Protein AF-A0A8S9MM64-F1 (afdb_monomer_lite)

Foldseek 3Di:
DKWKADPVGHTPDDDPPDPDDDDDDDDPDDDDMDIDDDDDCVVPPPDDDDDDDDDDDQLRRDPLVVVCVVVVPDDPVSVVVSVVSVVVVVVVVVVVVVVVVVVVVVVVVVVVVVVVVVVVVVVVVVVVVVVVVVVVVVVVCVVVVVD

Secondary structure (DSSP, 8-state):
-EEEE-TTS-EEEEESS-SS--------SSS--EEEE---HHHHTTPPPP-------GGGGS-HHHHHHHHT--THHHHHHHHHHHHHHHHHHHHHHHHHHHHHHHHHHHHHHHHHHHHHHHHHHHHHHHHHHHHHHHHHHHHTT--

Radius of gyration: 33.11 Å; chains: 1; bounding box: 71×37×100 Å

Organism: Brassica cretica (NCBI:txid69181)

pLDDT: mean 84.65, std 10.57, range [54.09, 98.06]

InterPro domains:
  IPR009038 GOLD domain [PF01105] (2-142)
  IPR009038 GOLD domain [PS50866] (1-82)
  IPR009038 GOLD domain [SM01190] (1-142)
  IPR015720 Transmembrane emp24 domain-containing protein [PTHR22811] (2-144)

Structure (mmCIF, N/CA/C/O backbone):
data_AF-A0A8S9MM64-F1
#
_entry.id   AF-A0A8S9MM64-F1
#
loop_
_atom_site.group_PDB
_atom_site.id
_atom_site.type_symbol
_atom_site.label_atom_id
_atom_site.label_alt_id
_atom_site.label_comp_id
_atom_site.label_asym_id
_atom_site.label_entity_id
_atom_site.label_seq_id
_atom_site.pdbx_PDB_ins_code
_atom_site.Cartn_x
_atom_site.Cartn_y
_atom_site.Cartn_z
_atom_site.occupancy
_atom_site.B_iso_or_equiv
_atom_site.auth_seq_id
_atom_site.auth_comp_id
_atom_site.auth_asym_id
_atom_site.auth_atom_id
_atom_site.pdbx_PDB_model_num
ATOM 1 N N . MET A 1 1 ? 27.719 -11.016 -7.323 1.00 83.94 1 MET A N 1
ATOM 2 C CA . MET A 1 1 ? 26.528 -11.782 -7.739 1.00 83.94 1 MET A CA 1
ATOM 3 C C . MET A 1 1 ? 25.319 -10.860 -7.774 1.00 83.94 1 MET A C 1
ATOM 5 O O . MET A 1 1 ? 25.185 -10.004 -6.907 1.00 83.94 1 MET A O 1
ATOM 9 N N . PHE A 1 2 ? 24.464 -11.028 -8.778 1.00 87.56 2 PHE A N 1
ATOM 10 C CA . PHE A 1 2 ? 23.201 -10.313 -8.937 1.00 87.56 2 PHE A CA 1
ATOM 11 C C . PHE A 1 2 ? 22.068 -11.323 -9.156 1.00 87.56 2 PHE A C 1
ATOM 13 O O . PHE A 1 2 ? 22.228 -12.260 -9.941 1.00 87.56 2 PHE A O 1
ATOM 20 N N . GLN A 1 3 ? 20.934 -11.148 -8.478 1.00 90.81 3 GLN A N 1
ATOM 21 C CA . GLN A 1 3 ? 19.758 -12.002 -8.656 1.00 90.81 3 GLN A CA 1
ATOM 22 C C . GLN A 1 3 ? 18.444 -11.223 -8.550 1.00 90.81 3 GLN A C 1
ATOM 24 O O . GLN A 1 3 ? 18.347 -10.267 -7.783 1.00 90.81 3 GLN A O 1
ATOM 29 N N . VAL A 1 4 ? 17.425 -11.660 -9.292 1.00 91.69 4 VAL A N 1
ATOM 30 C CA . VAL A 1 4 ? 16.052 -11.140 -9.220 1.00 91.69 4 VAL A CA 1
ATOM 31 C C . VAL A 1 4 ? 15.103 -12.270 -8.857 1.00 91.69 4 VAL A C 1
ATOM 33 O O . VAL A 1 4 ? 15.086 -13.299 -9.535 1.00 91.69 4 VAL A O 1
ATOM 36 N N . THR A 1 5 ? 14.277 -12.059 -7.839 1.00 92.75 5 THR A N 1
ATOM 37 C CA . THR A 1 5 ? 13.324 -13.047 -7.326 1.00 92.75 5 THR A CA 1
ATOM 38 C C . THR A 1 5 ? 11.891 -12.515 -7.408 1.00 92.75 5 THR A C 1
ATOM 40 O O . THR A 1 5 ? 11.638 -11.328 -7.184 1.00 92.75 5 THR A O 1
ATOM 43 N N . SER A 1 6 ? 10.951 -13.393 -7.764 1.00 91.62 6 SER A N 1
ATOM 44 C CA . SER A 1 6 ? 9.518 -13.104 -7.821 1.00 91.62 6 SER A CA 1
ATOM 45 C C . SER A 1 6 ? 8.884 -13.040 -6.424 1.00 91.62 6 SER A C 1
ATOM 47 O O . SER A 1 6 ? 9.480 -13.536 -5.461 1.00 91.62 6 SER A O 1
ATOM 49 N N . PRO A 1 7 ? 7.652 -12.507 -6.303 1.00 91.69 7 PRO A N 1
ATOM 50 C CA . PRO A 1 7 ? 6.922 -12.460 -5.033 1.00 91.69 7 PRO A CA 1
ATOM 51 C C . PRO A 1 7 ? 6.739 -13.840 -4.380 1.00 91.69 7 PRO A C 1
ATOM 53 O O . PRO A 1 7 ? 6.610 -13.937 -3.163 1.00 91.69 7 PRO A O 1
ATOM 56 N N . TYR A 1 8 ? 6.765 -14.909 -5.182 1.00 90.81 8 TYR A N 1
ATOM 57 C CA . TYR A 1 8 ? 6.597 -16.299 -4.747 1.00 90.81 8 TYR A CA 1
ATOM 58 C C . TYR A 1 8 ? 7.927 -17.048 -4.570 1.00 90.81 8 TYR A C 1
ATOM 60 O O . TYR A 1 8 ? 7.942 -18.269 -4.441 1.00 90.81 8 TYR A O 1
ATOM 68 N N . GLY A 1 9 ? 9.060 -16.341 -4.588 1.00 85.44 9 GLY A N 1
ATOM 69 C CA . GLY A 1 9 ? 10.377 -16.942 -4.369 1.00 85.44 9 GLY A CA 1
ATOM 70 C C . GLY A 1 9 ? 10.996 -17.596 -5.608 1.00 85.44 9 GLY A C 1
ATOM 71 O O . GLY A 1 9 ? 12.033 -18.248 -5.498 1.00 85.44 9 GLY A O 1
ATOM 72 N N . LYS A 1 10 ? 10.411 -17.424 -6.802 1.00 88.62 10 LYS A N 1
ATOM 73 C CA . LYS A 1 10 ? 11.001 -17.936 -8.046 1.00 88.62 10 LYS A CA 1
ATOM 74 C C . LYS A 1 10 ? 12.130 -17.017 -8.505 1.00 88.62 10 LYS A C 1
ATOM 76 O O . LYS A 1 10 ? 11.907 -15.829 -8.727 1.00 88.62 10 LYS A O 1
ATOM 81 N N . ASN A 1 11 ? 13.328 -17.559 -8.710 1.00 88.56 11 ASN A N 1
ATOM 82 C CA . ASN A 1 11 ? 14.423 -16.793 -9.306 1.00 88.56 11 ASN A CA 1
ATOM 83 C C . ASN A 1 11 ? 14.159 -16.568 -10.800 1.00 88.56 11 ASN A C 1
ATOM 85 O O . ASN A 1 11 ? 14.000 -17.520 -11.562 1.00 88.56 11 ASN A O 1
ATOM 89 N N . LEU A 1 12 ? 14.087 -15.299 -11.197 1.00 87.25 12 LEU A N 1
ATOM 90 C CA . LEU A 1 12 ? 13.890 -14.869 -12.580 1.00 87.25 12 LEU A CA 1
ATOM 91 C C . LEU A 1 12 ? 15.217 -14.640 -13.295 1.00 87.25 12 LEU A C 1
ATOM 93 O O . LEU A 1 12 ? 15.374 -15.029 -14.447 1.00 87.25 12 LEU A O 1
ATOM 97 N N . HIS A 1 13 ? 16.172 -14.027 -12.599 1.00 86.56 13 HIS A N 1
ATOM 98 C CA . HIS A 1 13 ? 17.505 -13.771 -13.122 1.00 86.56 13 HIS A CA 1
ATOM 99 C C . HIS A 1 13 ? 18.544 -14.107 -12.069 1.00 86.56 13 HIS A C 1
ATOM 101 O O . HIS A 1 13 ? 18.359 -13.819 -10.889 1.00 86.56 13 HIS A O 1
ATOM 107 N N . HIS A 1 14 ? 19.640 -14.708 -12.512 1.00 89.25 14 HIS A N 1
ATOM 108 C CA . HIS A 1 14 ? 20.773 -15.048 -11.674 1.00 89.25 14 HIS A CA 1
ATOM 109 C C . HIS A 1 14 ? 22.042 -14.897 -12.506 1.00 89.25 14 HIS A C 1
ATOM 111 O O . HIS A 1 14 ? 22.153 -15.490 -13.578 1.00 89.25 14 HIS A O 1
ATOM 117 N N . MET A 1 15 ? 22.973 -14.074 -12.034 1.00 84.75 15 MET A N 1
ATOM 118 C CA . MET A 1 15 ? 24.247 -13.844 -12.698 1.00 84.75 15 MET A CA 1
ATOM 119 C C . MET A 1 15 ? 25.382 -13.740 -11.679 1.00 84.75 15 MET A C 1
ATOM 121 O O . MET A 1 15 ? 25.326 -12.983 -10.700 1.00 84.75 15 MET A O 1
ATOM 125 N N . GLU A 1 16 ? 26.454 -14.473 -11.949 1.00 84.12 16 GLU A N 1
ATOM 126 C CA . GLU A 1 16 ? 27.694 -14.427 -11.182 1.00 84.12 16 GLU A CA 1
ATOM 127 C C . GLU A 1 16 ? 28.682 -13.434 -11.813 1.00 84.12 16 GLU A C 1
ATOM 129 O O . GLU A 1 16 ? 28.652 -13.191 -13.015 1.00 84.12 16 GLU A O 1
ATOM 134 N N . ASN A 1 17 ? 29.550 -12.832 -10.992 1.00 80.75 17 ASN A N 1
ATOM 135 C CA . ASN A 1 17 ? 30.641 -11.943 -11.435 1.00 80.75 17 ASN A CA 1
ATOM 136 C C . ASN A 1 17 ? 30.248 -10.776 -12.373 1.00 80.75 17 ASN A C 1
ATOM 138 O O . ASN A 1 17 ? 31.021 -10.385 -13.245 1.00 80.75 17 ASN A O 1
ATOM 142 N N . VAL A 1 18 ? 29.068 -10.178 -12.176 1.00 78.56 18 VAL A N 1
ATOM 143 C CA . VAL A 1 18 ? 28.616 -9.009 -12.952 1.00 78.56 18 VAL A CA 1
ATOM 144 C C . VAL A 1 18 ? 29.297 -7.726 -12.472 1.00 78.56 18 VAL A C 1
ATOM 146 O O . VAL A 1 18 ? 29.201 -7.382 -11.294 1.0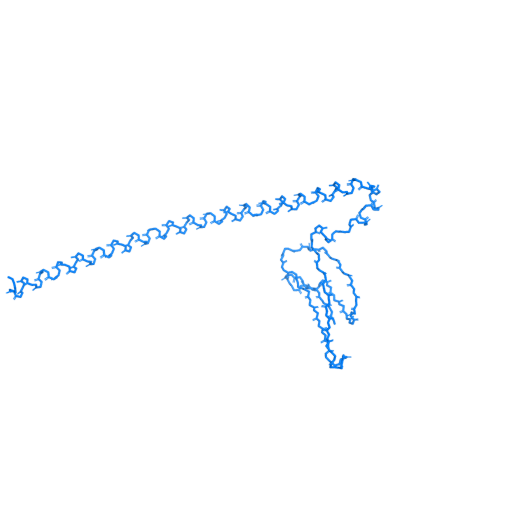0 78.56 18 VAL A O 1
ATOM 149 N N . THR A 1 19 ? 29.930 -6.996 -13.394 1.00 79.56 19 THR A N 1
ATOM 150 C CA . THR A 1 19 ? 30.493 -5.652 -13.161 1.00 79.56 19 THR A CA 1
ATOM 151 C C . THR A 1 19 ? 29.611 -4.541 -13.731 1.00 79.56 19 THR A C 1
ATOM 153 O O . THR A 1 19 ? 29.430 -3.518 -13.078 1.00 79.56 19 THR A O 1
ATOM 156 N N . VAL A 1 20 ? 29.037 -4.744 -14.922 1.00 83.94 20 VAL A N 1
ATOM 157 C CA . VAL A 1 20 ? 28.097 -3.834 -15.597 1.00 83.94 20 VAL A CA 1
ATOM 158 C C . VAL A 1 20 ? 27.102 -4.672 -16.403 1.00 83.94 20 VAL A C 1
ATOM 160 O O . VAL A 1 20 ? 27.499 -5.647 -17.039 1.00 83.94 20 VAL A O 1
ATOM 163 N N . GLY A 1 21 ? 25.823 -4.295 -16.403 1.00 82.31 21 GLY A N 1
ATOM 164 C CA . GLY A 1 21 ? 24.807 -4.938 -17.234 1.00 82.31 21 GLY A CA 1
ATOM 165 C C . GLY A 1 21 ? 23.460 -4.222 -17.188 1.00 82.31 21 GLY A C 1
ATOM 166 O O . GLY A 1 21 ? 23.156 -3.523 -16.225 1.00 82.31 21 GLY A O 1
ATOM 167 N N . GLU A 1 22 ? 22.660 -4.423 -18.232 1.00 84.75 22 GLU A N 1
ATOM 168 C CA . GLU A 1 22 ? 21.256 -4.015 -18.315 1.00 84.75 22 GLU A CA 1
ATOM 169 C C . GLU A 1 22 ? 20.402 -5.276 -18.479 1.00 84.75 22 GLU A C 1
ATOM 171 O O . GLU A 1 22 ? 20.776 -6.206 -19.196 1.00 84.75 22 GLU A O 1
ATOM 176 N N . PHE A 1 23 ? 19.266 -5.325 -17.792 1.00 82.50 23 PHE A N 1
ATOM 177 C CA . PHE A 1 23 ? 18.347 -6.455 -17.831 1.00 82.50 23 PHE A CA 1
ATOM 178 C C . PHE A 1 23 ? 16.911 -5.942 -17.836 1.00 82.50 23 PHE A C 1
ATOM 180 O O . PHE A 1 23 ? 16.558 -5.016 -17.110 1.00 82.50 23 PHE A O 1
ATOM 187 N N . ALA A 1 24 ? 16.075 -6.577 -18.650 1.00 85.12 24 ALA A N 1
ATOM 188 C CA . ALA A 1 24 ? 14.656 -6.284 -18.744 1.00 85.12 24 ALA A CA 1
ATOM 189 C C . ALA A 1 24 ? 13.872 -7.593 -18.688 1.00 85.12 24 ALA A C 1
ATOM 191 O O . ALA A 1 24 ? 14.248 -8.588 -19.308 1.00 85.12 24 ALA A O 1
ATOM 192 N N . PHE A 1 25 ? 12.769 -7.580 -17.949 1.00 85.38 25 PHE A N 1
ATOM 193 C CA . PHE A 1 25 ? 11.842 -8.696 -17.857 1.00 85.38 25 PHE A CA 1
ATOM 194 C C . PHE A 1 25 ? 10.417 -8.170 -17.741 1.00 85.38 25 PHE A C 1
ATOM 196 O O . PHE A 1 25 ? 10.180 -7.046 -17.299 1.00 85.38 25 PHE A O 1
ATOM 203 N N . THR A 1 26 ? 9.454 -8.994 -18.138 1.00 85.75 26 THR A N 1
ATOM 204 C CA . THR A 1 26 ? 8.033 -8.695 -17.963 1.00 85.75 26 THR A CA 1
ATOM 205 C C . THR A 1 26 ? 7.519 -9.443 -16.742 1.00 85.75 26 THR A C 1
ATOM 207 O O . THR A 1 26 ? 7.681 -10.658 -16.633 1.00 85.75 26 THR A O 1
ATOM 210 N N . THR A 1 27 ? 6.906 -8.715 -15.813 1.00 86.62 27 THR A N 1
ATOM 211 C CA . THR A 1 27 ? 6.267 -9.292 -14.628 1.00 86.62 27 THR A CA 1
ATOM 212 C C . THR A 1 27 ? 5.027 -10.076 -15.048 1.00 86.62 27 THR A C 1
ATOM 214 O O . THR A 1 27 ? 4.146 -9.520 -15.700 1.00 86.62 27 THR A O 1
ATOM 217 N N . GLN A 1 28 ? 4.952 -11.356 -14.684 1.00 86.38 28 GLN A N 1
ATOM 218 C CA . GLN A 1 28 ? 3.763 -12.187 -14.934 1.00 86.38 28 GLN A CA 1
ATOM 219 C C . GLN A 1 28 ? 2.790 -12.191 -13.753 1.00 86.38 28 GLN A C 1
ATOM 221 O O . GLN A 1 28 ? 1.609 -12.474 -13.920 1.00 86.38 28 GLN A O 1
ATOM 226 N N . GLU A 1 29 ? 3.289 -11.885 -12.559 1.00 86.56 29 GLU A N 1
ATOM 227 C CA . GLU A 1 29 ? 2.556 -12.004 -11.308 1.00 86.56 29 GLU A CA 1
ATOM 228 C C . GLU A 1 29 ? 2.479 -10.634 -10.635 1.00 86.56 29 GLU A C 1
ATOM 230 O O . GLU A 1 29 ? 3.429 -9.850 -10.669 1.00 86.56 29 GLU A O 1
ATOM 235 N N . SER A 1 30 ? 1.342 -10.338 -10.006 1.00 85.19 30 SER A N 1
ATOM 236 C CA . SER A 1 30 ? 1.215 -9.139 -9.180 1.00 85.19 30 SER A CA 1
ATOM 237 C C . SER A 1 30 ? 1.969 -9.341 -7.868 1.00 85.19 30 SER A C 1
ATOM 239 O O . SER A 1 30 ? 1.767 -10.340 -7.179 1.00 85.19 30 SER A O 1
ATOM 241 N N . GLY A 1 31 ? 2.831 -8.393 -7.510 1.00 88.56 31 GLY A N 1
ATOM 242 C CA . GLY A 1 31 ? 3.503 -8.386 -6.217 1.00 88.56 31 GLY A CA 1
ATOM 243 C C . GLY A 1 31 ? 4.872 -7.721 -6.248 1.00 88.56 31 GLY A C 1
ATOM 244 O O . GLY A 1 31 ? 5.261 -7.077 -7.222 1.00 88.56 31 GLY A O 1
ATOM 245 N N . ASN A 1 32 ? 5.608 -7.897 -5.151 1.00 89.06 32 ASN A N 1
ATOM 246 C CA . ASN A 1 32 ? 6.931 -7.311 -4.969 1.00 89.06 32 ASN A CA 1
ATOM 247 C C . ASN A 1 32 ? 8.018 -8.209 -5.563 1.00 89.06 32 ASN A C 1
ATOM 249 O O . ASN A 1 32 ? 8.241 -9.325 -5.096 1.00 89.06 32 ASN A O 1
ATOM 253 N N . TYR A 1 33 ? 8.722 -7.688 -6.561 1.00 90.38 33 TYR A N 1
ATOM 254 C CA . TYR A 1 33 ? 9.929 -8.300 -7.105 1.00 90.38 33 TYR A CA 1
ATOM 255 C C . TYR A 1 33 ? 11.155 -7.748 -6.381 1.00 90.38 33 TYR A C 1
ATOM 257 O O . TYR A 1 33 ? 11.247 -6.544 -6.140 1.00 90.38 33 TYR A O 1
ATOM 265 N N . MET A 1 34 ? 12.102 -8.620 -6.042 1.00 90.31 34 MET A N 1
ATOM 266 C CA . MET A 1 34 ? 13.307 -8.245 -5.304 1.00 90.31 34 MET A CA 1
ATOM 267 C C . MET A 1 34 ? 14.541 -8.416 -6.180 1.00 90.31 34 MET A C 1
ATOM 269 O O . MET A 1 34 ? 14.794 -9.508 -6.678 1.00 90.31 34 MET A O 1
ATOM 273 N N . ALA A 1 35 ? 15.324 -7.349 -6.325 1.00 89.88 35 ALA A N 1
ATOM 274 C CA . ALA A 1 35 ? 16.647 -7.379 -6.934 1.00 89.88 35 ALA A CA 1
ATOM 275 C C . ALA A 1 35 ? 17.711 -7.332 -5.830 1.00 89.88 35 ALA A C 1
ATOM 277 O O . ALA A 1 35 ? 17.705 -6.434 -4.990 1.00 89.88 35 ALA A O 1
ATOM 278 N N . CYS A 1 36 ? 18.610 -8.311 -5.813 1.00 89.69 36 CYS A N 1
ATOM 279 C CA . CYS A 1 36 ? 19.622 -8.481 -4.782 1.00 89.69 36 CYS A CA 1
ATOM 280 C C . CYS A 1 36 ? 21.025 -8.453 -5.400 1.00 89.69 36 CYS A C 1
ATOM 282 O O . CYS A 1 36 ? 21.303 -9.158 -6.373 1.00 89.69 36 CYS A O 1
ATOM 284 N N . PHE A 1 37 ? 21.907 -7.649 -4.806 1.00 87.81 37 PHE A N 1
ATOM 285 C CA . PHE A 1 37 ? 23.320 -7.550 -5.160 1.00 87.81 37 PHE A CA 1
ATOM 286 C C . PHE A 1 37 ? 24.153 -8.073 -3.991 1.00 87.81 37 PHE A C 1
ATOM 288 O O . PHE A 1 37 ? 24.058 -7.569 -2.874 1.00 87.81 37 PHE A O 1
ATOM 295 N N . THR A 1 38 ? 24.979 -9.080 -4.248 1.00 84.88 38 THR A N 1
ATOM 296 C CA . THR A 1 38 ? 25.850 -9.705 -3.249 1.00 84.88 38 THR A CA 1
ATOM 297 C C . THR A 1 38 ? 27.298 -9.558 -3.693 1.00 84.88 38 THR A C 1
ATOM 299 O O . THR A 1 38 ? 27.669 -10.019 -4.775 1.00 84.88 38 THR A O 1
ATOM 302 N N . ALA A 1 39 ? 28.122 -8.908 -2.874 1.00 80.38 39 ALA A N 1
ATOM 303 C CA . ALA A 1 39 ? 29.553 -8.757 -3.111 1.00 80.38 39 ALA A CA 1
ATOM 304 C C . ALA A 1 39 ? 30.334 -9.642 -2.131 1.00 80.38 39 ALA A C 1
ATOM 306 O O . ALA A 1 39 ? 30.210 -9.476 -0.919 1.00 80.38 39 ALA A O 1
ATOM 307 N N . ASP A 1 40 ? 31.144 -10.567 -2.651 1.00 73.12 40 ASP A N 1
ATOM 308 C CA . ASP A 1 40 ? 32.013 -11.401 -1.820 1.00 73.12 40 ASP A CA 1
ATOM 309 C C . ASP A 1 40 ? 33.268 -10.630 -1.405 1.00 73.12 40 ASP A C 1
ATOM 311 O O . ASP A 1 40 ? 34.130 -10.282 -2.219 1.00 73.12 40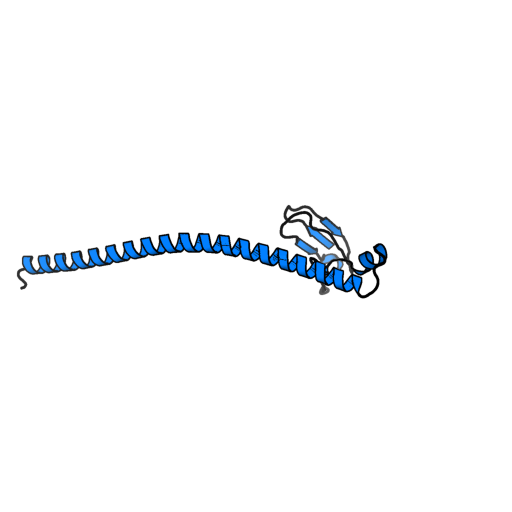 ASP A O 1
ATOM 315 N N . THR A 1 41 ? 33.397 -10.395 -0.101 1.00 62.16 41 THR A N 1
ATOM 316 C CA . THR A 1 41 ? 34.502 -9.633 0.502 1.00 62.16 41 THR A CA 1
ATOM 317 C C . THR A 1 41 ? 35.866 -10.304 0.315 1.00 62.16 41 THR A C 1
ATOM 319 O O . THR A 1 41 ? 36.888 -9.618 0.292 1.00 62.16 41 THR A O 1
ATOM 322 N N . LYS A 1 42 ? 35.895 -11.629 0.107 1.00 61.84 42 LYS A N 1
ATOM 323 C CA . L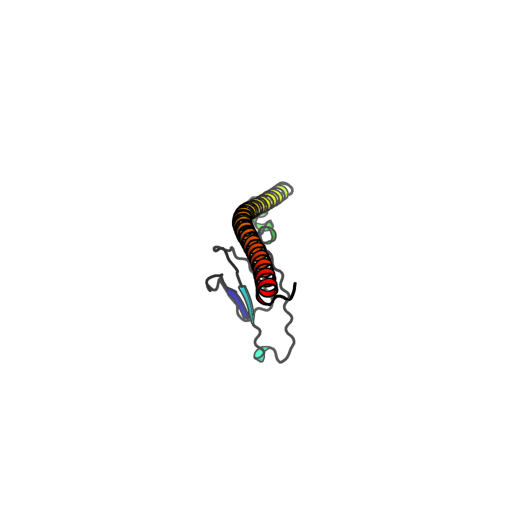YS A 1 42 ? 37.125 -12.405 -0.127 1.00 61.84 42 LYS A CA 1
ATOM 324 C C . LYS A 1 42 ? 37.752 -12.156 -1.503 1.00 61.84 42 LYS A C 1
ATOM 326 O O . LYS A 1 42 ? 38.969 -12.225 -1.621 1.00 61.84 42 LYS A O 1
ATOM 331 N N . SER A 1 43 ? 36.950 -11.837 -2.523 1.00 57.59 43 SER A N 1
ATOM 332 C CA . SER A 1 43 ? 37.446 -11.622 -3.892 1.00 57.59 43 SER A CA 1
ATOM 333 C C . SER A 1 43 ? 37.885 -10.178 -4.160 1.00 57.59 43 SER A C 1
ATOM 335 O O . SER A 1 43 ? 38.646 -9.934 -5.093 1.00 57.59 43 SER A O 1
ATOM 337 N N . HIS A 1 44 ? 37.418 -9.212 -3.360 1.00 58.12 44 HIS A N 1
ATOM 338 C CA . HIS A 1 44 ? 37.612 -7.779 -3.622 1.00 58.12 44 HIS A CA 1
ATOM 339 C C . HIS A 1 44 ? 38.606 -7.066 -2.698 1.00 58.12 44 HIS A C 1
ATOM 341 O O . HIS A 1 44 ? 38.800 -5.860 -2.848 1.00 58.12 44 HIS A O 1
ATOM 347 N N . GLY A 1 45 ? 39.274 -7.791 -1.794 1.00 55.25 45 GLY A N 1
ATOM 348 C CA . GLY A 1 45 ? 40.414 -7.285 -1.024 1.00 55.25 45 GLY A CA 1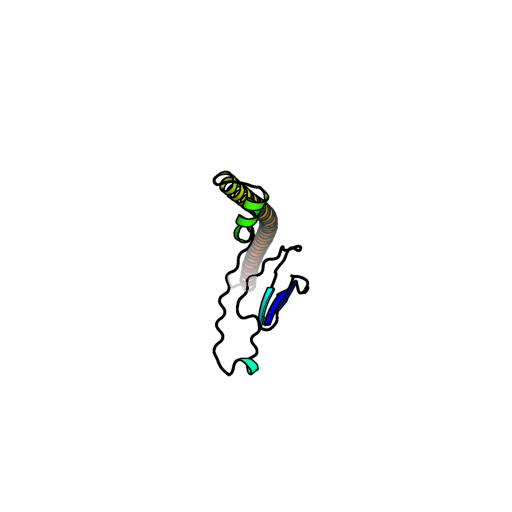
ATOM 349 C C . GLY A 1 45 ? 40.141 -5.938 -0.354 1.00 55.25 45 GLY A C 1
ATOM 350 O O . GLY A 1 45 ? 40.738 -4.942 -0.737 1.00 55.25 45 GLY A O 1
ATOM 351 N N . ASN A 1 46 ? 39.221 -5.893 0.613 1.00 56.44 46 ASN A N 1
ATOM 352 C CA . ASN A 1 46 ? 38.956 -4.719 1.460 1.00 56.44 46 ASN A CA 1
ATOM 353 C C . ASN A 1 46 ? 38.659 -3.386 0.725 1.00 56.44 46 ASN A C 1
ATOM 355 O O . ASN A 1 46 ? 38.780 -2.315 1.318 1.00 56.44 46 ASN A O 1
ATOM 359 N N . LYS A 1 47 ? 38.281 -3.425 -0.561 1.00 65.69 47 LYS A N 1
ATOM 360 C CA . LYS A 1 47 ? 37.897 -2.239 -1.339 1.00 65.69 47 LYS A CA 1
ATOM 361 C C . LYS A 1 47 ? 36.407 -1.946 -1.169 1.00 65.69 47 LYS A C 1
ATOM 363 O O . LYS A 1 47 ? 35.582 -2.855 -1.239 1.00 65.69 47 LYS A O 1
ATOM 368 N N . ASN A 1 48 ? 36.063 -0.670 -1.000 1.00 71.00 48 ASN A N 1
ATOM 369 C CA . ASN A 1 48 ? 34.675 -0.209 -1.002 1.00 71.00 48 ASN A CA 1
ATOM 370 C C . ASN A 1 48 ? 34.033 -0.507 -2.367 1.00 71.00 48 ASN A C 1
ATOM 372 O O . ASN A 1 48 ? 34.534 -0.058 -3.398 1.00 71.00 48 ASN A O 1
ATOM 376 N N . VAL A 1 49 ? 32.928 -1.255 -2.373 1.00 75.75 49 VAL A N 1
ATOM 377 C CA . VAL A 1 49 ? 32.146 -1.550 -3.583 1.00 75.75 49 VAL A CA 1
ATOM 378 C C . VAL A 1 49 ? 31.065 -0.481 -3.728 1.00 75.75 49 VAL A C 1
ATOM 380 O O . VAL A 1 49 ? 30.214 -0.340 -2.854 1.00 75.75 49 VAL A O 1
ATOM 383 N N . SER A 1 50 ? 31.103 0.282 -4.821 1.00 81.62 50 SER A N 1
ATOM 384 C CA . SER A 1 50 ? 30.048 1.233 -5.187 1.00 81.62 50 SER A CA 1
ATOM 385 C C . SER A 1 50 ? 29.170 0.615 -6.272 1.00 81.62 50 SER A C 1
ATOM 387 O O . SER A 1 50 ? 29.689 0.102 -7.262 1.00 81.62 50 SER A O 1
ATOM 389 N N . ILE A 1 51 ? 27.852 0.643 -6.074 1.00 83.19 51 ILE A N 1
ATOM 390 C CA . ILE A 1 51 ? 26.865 0.103 -7.012 1.00 83.19 51 ILE A CA 1
ATOM 391 C C . ILE A 1 51 ? 25.972 1.263 -7.453 1.00 83.19 51 ILE A C 1
ATOM 393 O O . ILE A 1 51 ? 25.343 1.912 -6.620 1.00 83.19 51 ILE A O 1
ATOM 397 N N . SER A 1 52 ? 25.919 1.519 -8.760 1.00 87.44 52 SER A N 1
ATOM 398 C CA . SER A 1 52 ? 24.973 2.454 -9.373 1.00 87.44 52 SER A CA 1
ATOM 399 C C . SER A 1 52 ? 23.849 1.649 -10.020 1.00 87.44 52 SER A C 1
ATOM 401 O O . SER A 1 52 ? 24.120 0.752 -10.817 1.00 87.44 52 SER A O 1
ATOM 403 N N . VAL A 1 53 ? 22.601 1.932 -9.642 1.00 87.12 53 VAL A N 1
ATOM 404 C CA . VAL A 1 53 ? 21.412 1.227 -10.139 1.00 87.12 53 VAL A CA 1
ATOM 405 C C . VAL A 1 53 ? 20.428 2.253 -10.683 1.00 87.12 53 VAL A C 1
ATOM 407 O O . VAL A 1 53 ? 20.010 3.151 -9.956 1.00 87.12 53 VAL A O 1
ATOM 410 N N . ASP A 1 54 ? 20.046 2.088 -11.946 1.00 88.69 54 ASP A N 1
ATOM 411 C CA . ASP A 1 54 ? 18.941 2.809 -12.575 1.00 88.69 54 ASP A CA 1
ATOM 412 C C . ASP A 1 54 ? 17.769 1.836 -12.748 1.00 88.69 54 ASP A C 1
ATOM 414 O O . ASP A 1 54 ? 17.937 0.746 -13.297 1.00 88.69 54 ASP A O 1
ATOM 418 N N . TRP A 1 55 ? 16.599 2.191 -12.215 1.00 87.06 55 TRP A N 1
ATOM 419 C CA . TRP A 1 55 ? 15.425 1.321 -12.209 1.00 87.06 55 TRP A CA 1
ATOM 420 C C . TRP A 1 55 ? 14.284 1.961 -12.992 1.00 87.06 55 TRP A C 1
ATOM 422 O O . TRP A 1 55 ? 13.824 3.053 -12.657 1.00 87.06 55 TRP A O 1
ATOM 432 N N . LYS A 1 56 ? 13.779 1.249 -14.004 1.00 87.88 56 LYS A N 1
ATOM 433 C CA . LYS A 1 56 ? 12.644 1.682 -14.827 1.00 87.88 56 LYS A CA 1
ATOM 434 C C . LYS A 1 56 ? 11.526 0.653 -14.764 1.00 87.88 56 LYS A C 1
ATOM 436 O O . LYS A 1 56 ? 11.772 -0.547 -14.839 1.00 87.88 56 LYS A O 1
ATOM 441 N N . THR A 1 57 ? 10.285 1.122 -14.670 1.00 86.19 57 THR A N 1
ATOM 442 C CA . THR A 1 57 ? 9.082 0.277 -14.693 1.00 86.19 57 THR A CA 1
ATOM 443 C C . THR A 1 57 ? 8.040 0.830 -15.658 1.00 86.19 57 THR A C 1
ATOM 445 O O . THR A 1 57 ? 8.105 1.983 -16.093 1.00 86.19 57 THR A O 1
ATOM 448 N N . GLY A 1 58 ? 7.076 -0.017 -16.023 1.00 83.00 58 GLY A N 1
ATOM 449 C CA . GLY A 1 58 ? 5.958 0.364 -16.879 1.00 83.00 58 GLY A CA 1
ATOM 450 C C . GLY A 1 58 ? 6.412 0.888 -18.243 1.00 83.00 58 GLY A C 1
ATOM 451 O O . GLY A 1 58 ? 7.226 0.279 -18.933 1.00 83.00 58 GLY A O 1
ATOM 452 N N . ILE A 1 59 ? 5.874 2.038 -18.636 1.00 79.38 59 ILE A N 1
ATOM 453 C CA . ILE A 1 59 ? 6.091 2.667 -19.949 1.00 79.38 59 ILE A CA 1
ATOM 454 C C . ILE A 1 59 ? 7.545 3.105 -20.135 1.00 79.38 59 ILE A C 1
ATOM 456 O O . ILE A 1 59 ? 8.078 3.006 -21.240 1.00 79.38 59 ILE A O 1
ATOM 460 N N . ALA A 1 60 ? 8.201 3.543 -19.057 1.00 76.25 60 ALA A N 1
ATOM 461 C CA . ALA A 1 60 ? 9.595 3.975 -19.086 1.00 76.25 60 ALA A CA 1
ATOM 462 C C . ALA A 1 60 ? 10.571 2.810 -19.328 1.00 76.25 60 ALA A C 1
ATOM 464 O O . ALA A 1 60 ? 11.685 3.037 -19.794 1.00 76.25 60 ALA A O 1
ATOM 465 N N . ALA A 1 61 ? 10.150 1.574 -19.039 1.00 78.94 61 ALA A N 1
ATOM 466 C CA . ALA A 1 61 ? 10.916 0.357 -19.305 1.00 78.94 61 ALA A CA 1
ATOM 467 C C . ALA A 1 61 ? 10.659 -0.236 -20.704 1.00 78.94 61 ALA A C 1
ATOM 469 O O . ALA A 1 61 ? 11.354 -1.167 -21.106 1.00 78.94 61 ALA A O 1
ATOM 470 N N . LYS A 1 62 ? 9.664 0.264 -21.455 1.00 75.69 62 LYS A N 1
ATOM 471 C CA . LYS A 1 62 ? 9.384 -0.223 -22.813 1.00 75.69 62 LYS A CA 1
ATOM 472 C C . LYS A 1 62 ? 10.444 0.273 -23.794 1.00 75.69 62 LYS A C 1
ATOM 474 O O . LYS A 1 62 ? 10.766 1.460 -23.843 1.00 75.69 62 LYS A O 1
ATOM 479 N N . ASP A 1 63 ? 10.921 -0.629 -24.647 1.00 76.88 63 ASP A N 1
ATOM 480 C CA . ASP A 1 63 ? 11.859 -0.284 -25.711 1.00 76.88 63 ASP A CA 1
ATOM 481 C C . ASP A 1 63 ? 11.136 0.263 -26.951 1.00 76.88 63 ASP A C 1
ATOM 483 O O . ASP A 1 63 ? 10.889 -0.419 -27.951 1.00 76.88 63 ASP A O 1
ATOM 487 N N . TRP A 1 64 ? 10.804 1.548 -26.874 1.00 71.88 64 TRP A N 1
ATOM 488 C CA . TRP A 1 64 ? 10.160 2.293 -27.953 1.00 71.88 64 TRP A CA 1
ATOM 489 C C . TRP A 1 64 ? 10.987 2.328 -29.240 1.00 71.88 64 TRP A C 1
ATOM 491 O O . TRP A 1 64 ? 10.413 2.420 -30.322 1.00 71.88 64 TRP A O 1
ATOM 501 N N . LYS A 1 65 ? 12.322 2.232 -29.152 1.00 70.62 65 LYS A N 1
ATOM 502 C CA . LYS A 1 65 ? 13.198 2.257 -30.332 1.00 70.62 65 LYS A CA 1
ATOM 503 C C . LYS A 1 65 ? 13.058 0.970 -31.139 1.00 70.62 65 LYS A C 1
ATOM 505 O O . LYS A 1 65 ? 13.011 1.024 -32.367 1.00 70.62 65 LYS A O 1
ATOM 510 N N . ASN A 1 66 ? 12.969 -0.173 -30.463 1.00 69.81 66 ASN A N 1
ATOM 511 C CA . ASN A 1 66 ? 12.733 -1.457 -31.117 1.00 69.81 66 ASN A CA 1
ATOM 512 C C . ASN A 1 66 ? 11.298 -1.584 -31.655 1.00 69.81 66 ASN A C 1
ATOM 514 O O . ASN A 1 66 ? 11.115 -2.099 -32.759 1.00 69.81 66 ASN A O 1
ATOM 518 N N . ILE A 1 67 ? 10.295 -1.046 -30.947 1.00 69.00 67 ILE A N 1
ATOM 519 C CA . ILE A 1 67 ? 8.909 -0.983 -31.447 1.00 69.00 67 ILE A CA 1
ATOM 520 C C . ILE A 1 67 ? 8.829 -0.135 -32.726 1.00 69.00 67 ILE A C 1
ATOM 522 O O . ILE A 1 67 ? 8.319 -0.610 -33.739 1.00 69.00 67 ILE A O 1
ATOM 526 N N . ALA A 1 68 ? 9.409 1.070 -32.722 1.00 65.25 68 ALA A N 1
ATOM 527 C CA . ALA A 1 68 ? 9.400 1.970 -33.877 1.00 65.25 68 ALA A CA 1
ATOM 528 C C . ALA A 1 68 ? 10.025 1.337 -35.130 1.00 65.25 68 ALA A C 1
ATOM 530 O O . ALA A 1 68 ? 9.469 1.426 -36.222 1.00 65.25 68 ALA A O 1
ATOM 531 N N . LYS A 1 69 ? 11.160 0.640 -34.973 1.00 69.19 69 LYS A N 1
ATOM 532 C CA . LYS A 1 69 ? 11.829 -0.063 -36.080 1.00 69.19 69 LYS A CA 1
ATOM 533 C C . LYS A 1 69 ? 11.006 -1.229 -36.625 1.00 69.19 69 LYS A C 1
ATOM 535 O O . LYS A 1 69 ? 10.983 -1.434 -37.835 1.00 69.19 69 LYS A O 1
ATOM 540 N N . LYS A 1 70 ? 10.356 -2.001 -35.748 1.00 66.56 70 LYS A N 1
ATOM 541 C CA . LYS A 1 70 ? 9.560 -3.174 -36.135 1.00 66.56 70 LYS A CA 1
ATOM 542 C C . LYS A 1 70 ? 8.272 -2.779 -36.856 1.00 66.56 70 LYS A C 1
ATOM 544 O O . LYS A 1 70 ? 7.912 -3.425 -37.834 1.00 66.56 70 LYS A O 1
ATOM 549 N N . GLU A 1 71 ? 7.610 -1.723 -36.393 1.00 64.12 71 GLU A N 1
ATOM 550 C CA . GLU A 1 71 ? 6.355 -1.235 -36.978 1.00 64.12 71 GLU A CA 1
ATOM 551 C C . GLU A 1 71 ? 6.574 -0.199 -38.100 1.00 64.12 71 GLU A C 1
ATOM 553 O O . GLU A 1 71 ? 5.605 0.248 -38.701 1.00 64.12 71 GLU A O 1
ATOM 558 N N . LYS A 1 72 ? 7.834 0.151 -38.427 1.00 61.59 72 LYS A N 1
ATOM 559 C CA . LYS A 1 72 ? 8.206 1.212 -39.390 1.00 61.59 72 LYS A CA 1
ATOM 560 C C . LYS A 1 72 ? 7.499 2.547 -39.112 1.00 61.59 72 LYS A C 1
ATOM 562 O O . LYS A 1 72 ? 7.074 3.239 -40.030 1.00 61.59 72 LYS A O 1
ATOM 567 N N . ILE A 1 73 ? 7.382 2.900 -37.839 1.00 62.44 73 ILE A N 1
ATOM 568 C CA . ILE A 1 73 ? 6.696 4.115 -37.406 1.00 62.44 73 ILE A CA 1
ATOM 569 C C . ILE A 1 73 ? 7.705 5.267 -37.382 1.00 62.44 73 ILE A C 1
ATOM 571 O O . ILE A 1 73 ? 8.710 5.200 -36.668 1.00 62.44 73 ILE A O 1
ATOM 575 N N . GLU A 1 74 ? 7.444 6.328 -38.147 1.00 66.06 74 GLU A N 1
ATOM 576 C CA . GLU A 1 74 ? 8.311 7.507 -38.225 1.00 66.06 74 GLU A CA 1
ATOM 577 C C . GLU A 1 74 ? 7.817 8.652 -37.326 1.00 66.06 74 GLU A C 1
ATOM 579 O O . GLU A 1 74 ? 6.640 9.015 -37.319 1.00 66.06 74 GLU A O 1
ATOM 584 N N . GLY A 1 75 ? 8.747 9.262 -36.583 1.00 71.06 75 GLY A N 1
ATOM 585 C CA . GLY A 1 75 ? 8.573 10.559 -35.920 1.00 71.06 75 GLY A CA 1
ATOM 586 C C . GLY A 1 75 ? 7.318 10.697 -35.047 1.00 71.06 75 GLY A C 1
ATOM 587 O O . GLY A 1 75 ? 7.278 10.207 -33.920 1.00 71.06 75 GLY A O 1
ATOM 588 N N . VAL A 1 76 ? 6.321 11.428 -35.557 1.00 77.50 76 VAL A N 1
ATOM 589 C CA . VAL A 1 76 ? 5.132 11.895 -34.818 1.00 77.50 76 VAL A CA 1
ATOM 590 C C . VAL A 1 76 ? 4.221 10.750 -34.369 1.00 77.50 76 VAL A C 1
ATOM 592 O O . VAL A 1 76 ? 3.679 10.801 -33.268 1.00 77.50 76 VAL A O 1
ATOM 595 N N . GLU A 1 77 ? 4.071 9.696 -35.170 1.00 76.25 77 GLU A N 1
ATOM 596 C CA . GLU A 1 77 ? 3.193 8.569 -34.822 1.00 76.25 77 GLU A CA 1
ATOM 597 C C . GLU A 1 77 ? 3.733 7.782 -33.611 1.00 76.25 77 GLU A C 1
ATOM 599 O O . GLU A 1 77 ? 2.962 7.336 -32.758 1.00 76.25 77 GLU A O 1
ATOM 604 N N . LEU A 1 78 ? 5.062 7.707 -33.450 1.00 78.81 78 LEU A N 1
ATOM 605 C CA . LEU A 1 78 ? 5.682 7.112 -32.263 1.00 78.81 78 LEU A CA 1
ATOM 606 C C . LEU A 1 78 ? 5.380 7.931 -31.002 1.00 78.81 78 LEU A C 1
ATOM 608 O O . LEU A 1 78 ? 5.119 7.362 -29.943 1.00 78.81 78 LEU A O 1
ATOM 612 N N . GLU A 1 79 ? 5.424 9.259 -31.106 1.00 80.88 79 GLU A N 1
ATOM 613 C CA . GLU A 1 79 ? 5.094 10.145 -29.989 1.00 80.88 79 GLU A CA 1
ATOM 614 C C . GLU A 1 79 ? 3.618 9.996 -29.592 1.00 80.88 79 GLU A C 1
ATOM 616 O O . GLU A 1 79 ? 3.329 9.825 -28.409 1.00 80.88 79 GLU A O 1
ATOM 621 N N . ILE A 1 80 ? 2.692 9.923 -30.556 1.00 86.44 80 ILE A N 1
ATOM 622 C CA . ILE A 1 80 ? 1.267 9.666 -30.278 1.00 86.44 80 ILE A CA 1
ATOM 623 C C . ILE A 1 80 ? 1.078 8.321 -29.561 1.00 86.44 80 ILE A C 1
ATOM 625 O O . ILE A 1 80 ? 0.397 8.278 -28.540 1.00 86.44 80 ILE A O 1
ATOM 629 N N . ARG A 1 81 ? 1.739 7.245 -30.012 1.00 82.38 81 ARG A N 1
ATOM 630 C CA . ARG A 1 81 ? 1.690 5.930 -29.340 1.00 82.38 81 ARG A CA 1
ATOM 631 C C . ARG A 1 81 ? 2.243 5.969 -27.909 1.00 82.38 81 ARG A C 1
ATOM 633 O O . ARG A 1 81 ? 1.716 5.288 -27.029 1.00 82.38 81 ARG A O 1
ATOM 640 N N . LYS A 1 82 ? 3.293 6.755 -27.644 1.00 82.88 82 LYS A N 1
ATOM 641 C CA . LYS A 1 82 ? 3.817 6.950 -26.278 1.00 82.88 82 LYS A CA 1
ATOM 642 C C . LYS A 1 82 ? 2.820 7.692 -25.392 1.00 82.88 82 LYS A C 1
ATOM 644 O O . LYS A 1 82 ? 2.648 7.314 -24.231 1.00 82.88 82 LYS A O 1
ATOM 649 N N . LEU A 1 83 ? 2.182 8.738 -25.920 1.00 86.88 83 LEU A N 1
ATOM 650 C CA . LEU A 1 83 ? 1.140 9.493 -25.225 1.00 86.88 83 LEU A CA 1
ATOM 651 C C . LEU A 1 83 ? -0.074 8.610 -24.927 1.00 86.88 83 LEU A C 1
ATOM 653 O O . LEU A 1 83 ? -0.514 8.575 -23.784 1.00 86.88 83 LEU A O 1
ATOM 657 N N . GLU A 1 84 ? -0.552 7.844 -25.904 1.00 88.94 84 GLU A N 1
ATOM 658 C CA . GLU A 1 84 ? -1.652 6.888 -25.738 1.00 88.94 84 GLU A CA 1
ATOM 659 C C . GLU A 1 84 ? -1.341 5.875 -24.632 1.00 88.94 84 GLU A C 1
ATOM 661 O O . GLU A 1 84 ? -2.104 5.748 -23.678 1.00 88.94 84 GLU A O 1
ATOM 666 N N . ALA A 1 85 ? -0.165 5.239 -24.680 1.00 85.62 85 ALA A N 1
ATOM 667 C CA . ALA A 1 85 ? 0.251 4.314 -23.631 1.00 85.62 85 ALA A CA 1
ATOM 668 C C . ALA A 1 85 ? 0.331 4.989 -22.251 1.00 85.62 85 ALA A C 1
ATOM 670 O O . ALA A 1 85 ? 0.008 4.361 -21.245 1.00 85.62 85 ALA A O 1
ATOM 671 N N . SER A 1 86 ? 0.748 6.259 -22.201 1.00 87.06 86 SER A N 1
ATOM 672 C CA . SER A 1 86 ? 0.807 7.055 -20.966 1.00 87.06 86 SER A CA 1
ATOM 673 C C . SER A 1 86 ? -0.574 7.348 -20.400 1.00 87.06 86 SER A C 1
ATOM 675 O O . SER A 1 86 ? -0.780 7.196 -19.197 1.00 87.06 86 SER A O 1
ATOM 677 N N . VAL A 1 87 ? -1.524 7.721 -21.254 1.00 93.38 87 VAL A N 1
ATOM 678 C CA . VAL A 1 87 ? -2.912 7.962 -20.857 1.00 93.38 87 VAL A CA 1
ATOM 679 C C . VAL A 1 87 ? -3.558 6.674 -20.358 1.00 93.38 87 VAL A C 1
ATOM 681 O O . VAL A 1 87 ? -4.188 6.707 -19.304 1.00 93.38 87 VAL A O 1
ATOM 684 N N . GLU A 1 88 ? -3.340 5.546 -21.037 1.00 91.69 88 GLU A N 1
ATOM 685 C CA . GLU A 1 88 ? -3.869 4.240 -20.624 1.00 91.69 88 GLU A CA 1
ATOM 686 C C . GLU A 1 88 ? -3.387 3.867 -19.214 1.00 91.69 88 GLU A C 1
ATOM 688 O O . GLU A 1 88 ? -4.189 3.581 -18.326 1.00 91.69 88 GLU A O 1
ATOM 693 N N . ALA A 1 89 ? -2.081 3.989 -18.947 1.00 87.44 89 ALA A N 1
ATOM 694 C CA . ALA A 1 89 ? -1.540 3.703 -17.618 1.00 87.44 89 ALA A CA 1
ATOM 695 C C . ALA A 1 89 ? -2.066 4.663 -16.538 1.00 87.44 89 ALA A C 1
ATOM 697 O O . ALA A 1 89 ? -2.251 4.265 -15.386 1.00 87.44 89 ALA A O 1
ATOM 698 N N . ILE A 1 90 ? -2.304 5.937 -16.867 1.00 91.56 90 ILE A N 1
ATOM 699 C CA . ILE A 1 90 ? -2.932 6.881 -15.931 1.00 91.56 90 ILE A CA 1
ATOM 700 C C . ILE A 1 90 ? -4.384 6.473 -15.666 1.00 91.56 90 ILE A C 1
ATOM 702 O O . ILE A 1 90 ? -4.819 6.495 -14.515 1.00 91.56 90 ILE A O 1
ATOM 706 N N . HIS A 1 91 ? -5.125 6.086 -16.704 1.00 94.62 91 HIS A N 1
ATOM 707 C CA . HIS A 1 91 ? -6.516 5.668 -16.587 1.00 94.62 91 HIS A CA 1
ATOM 708 C C . HIS A 1 91 ? -6.661 4.448 -15.671 1.00 94.62 91 HIS A C 1
ATOM 710 O O . HIS A 1 91 ? -7.442 4.494 -14.719 1.00 94.62 91 HIS A O 1
ATOM 716 N N . GLU A 1 92 ? -5.846 3.412 -15.875 1.00 90.06 92 GLU A N 1
ATOM 717 C CA . GLU A 1 92 ? -5.815 2.229 -15.007 1.00 90.06 92 GLU A CA 1
ATOM 718 C C . GLU A 1 92 ? -5.532 2.599 -13.541 1.00 90.06 92 GLU A C 1
ATOM 720 O O . GLU A 1 92 ? -6.221 2.139 -12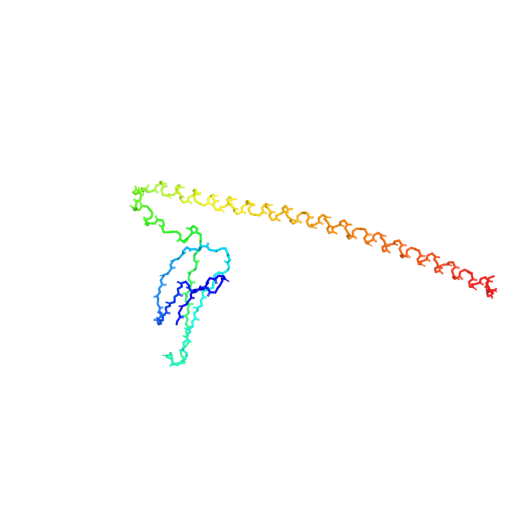.626 1.00 90.06 92 GLU A O 1
ATOM 725 N N . ASN A 1 93 ? -4.568 3.496 -13.301 1.00 88.06 93 ASN A N 1
ATOM 726 C CA . ASN A 1 93 ? -4.255 3.975 -11.954 1.00 88.06 93 ASN A CA 1
ATOM 727 C C . ASN A 1 93 ? -5.417 4.754 -11.319 1.00 88.06 93 ASN A C 1
ATOM 729 O O . ASN A 1 93 ? -5.695 4.585 -10.130 1.00 88.06 93 ASN A O 1
ATOM 733 N N . LEU A 1 94 ? -6.121 5.589 -12.087 1.00 94.00 94 LEU A N 1
ATOM 734 C CA . LEU A 1 94 ? -7.289 6.324 -11.598 1.00 94.00 94 LEU A CA 1
ATOM 735 C C . LEU A 1 94 ? -8.432 5.379 -11.224 1.00 94.00 94 LEU A C 1
ATOM 737 O O . LEU A 1 94 ? -9.051 5.565 -10.175 1.00 94.00 94 LEU A O 1
ATOM 741 N N . VAL A 1 95 ? -8.687 4.353 -12.039 1.00 94.31 95 VAL A N 1
ATOM 742 C CA . VAL A 1 95 ? -9.684 3.317 -11.737 1.00 94.31 95 VAL A CA 1
ATOM 743 C C . VAL A 1 95 ? -9.309 2.574 -10.454 1.00 94.31 95 VAL A C 1
ATOM 745 O O . VAL A 1 95 ? -10.151 2.406 -9.569 1.00 94.31 95 VAL A O 1
ATOM 748 N N . TYR A 1 96 ? -8.038 2.200 -10.293 1.00 91.62 96 TYR A N 1
ATOM 749 C CA . TYR A 1 96 ? -7.547 1.574 -9.065 1.00 91.62 96 TYR A CA 1
ATOM 750 C C . TYR A 1 96 ? -7.752 2.464 -7.828 1.00 91.62 96 TYR A C 1
ATOM 752 O O . TYR A 1 96 ? -8.288 2.001 -6.817 1.00 91.62 96 TYR A O 1
ATOM 760 N N . ILE A 1 97 ? -7.376 3.747 -7.905 1.00 92.50 97 ILE A N 1
ATOM 761 C CA . ILE A 1 97 ? -7.544 4.704 -6.799 1.00 92.50 97 ILE A CA 1
ATOM 762 C C . ILE A 1 97 ? -9.027 4.889 -6.463 1.00 92.50 97 ILE A C 1
ATOM 764 O O . ILE A 1 97 ? -9.388 4.891 -5.287 1.00 92.50 97 ILE A O 1
ATOM 768 N N . ARG A 1 98 ? -9.900 4.988 -7.473 1.00 94.69 98 ARG A N 1
ATOM 769 C CA . ARG A 1 98 ? -11.354 5.101 -7.282 1.00 94.69 98 ARG A CA 1
ATOM 770 C C . ARG A 1 98 ? -11.942 3.900 -6.550 1.00 94.69 98 ARG A C 1
ATOM 772 O O . ARG A 1 98 ? -12.711 4.089 -5.611 1.00 94.69 98 ARG A O 1
ATOM 779 N N . ASN A 1 99 ? -11.560 2.685 -6.938 1.00 92.25 99 ASN A N 1
ATOM 780 C CA . ASN A 1 99 ? -12.030 1.469 -6.272 1.00 92.25 99 ASN A CA 1
ATOM 781 C C . ASN A 1 99 ? -11.559 1.423 -4.811 1.00 92.25 99 ASN A C 1
ATOM 783 O O . ASN A 1 99 ? -12.356 1.194 -3.904 1.00 92.25 99 ASN A O 1
ATOM 787 N N . LYS A 1 100 ? -10.287 1.756 -4.565 1.00 91.50 100 LYS A N 1
ATOM 788 C CA . LYS A 1 100 ? -9.727 1.870 -3.209 1.00 91.50 100 LYS A CA 1
ATOM 789 C C . LYS A 1 100 ? -10.449 2.916 -2.355 1.00 91.50 100 LYS A C 1
ATOM 791 O O . LYS A 1 100 ? -10.681 2.679 -1.173 1.00 91.50 100 LYS A O 1
ATOM 796 N N . GLU A 1 101 ? -10.809 4.061 -2.932 1.00 92.56 101 GLU A N 1
ATOM 797 C CA . GLU A 1 101 ? -11.579 5.106 -2.250 1.00 92.56 101 GLU A CA 1
ATOM 798 C C . GLU A 1 101 ? -12.983 4.611 -1.872 1.00 92.56 101 GLU A C 1
ATOM 800 O O . GLU A 1 101 ? -13.427 4.845 -0.748 1.00 92.56 101 GLU A O 1
ATOM 805 N N . ALA A 1 102 ? -13.668 3.907 -2.779 1.00 91.44 102 ALA A N 1
ATOM 806 C CA . ALA A 1 102 ? -14.999 3.350 -2.531 1.00 91.44 102 ALA A CA 1
ATOM 807 C C . ALA A 1 102 ? -14.990 2.319 -1.387 1.00 91.44 102 ALA A C 1
ATOM 809 O O . ALA A 1 102 ? -15.829 2.380 -0.478 1.00 91.44 102 ALA A O 1
ATOM 810 N N . ASP A 1 103 ? -13.994 1.432 -1.375 1.00 90.25 103 ASP A N 1
ATOM 811 C CA . ASP A 1 103 ? -13.791 0.474 -0.286 1.00 90.25 103 ASP A CA 1
ATOM 812 C C . ASP A 1 103 ? -13.508 1.195 1.040 1.00 90.25 103 ASP A C 1
ATOM 814 O O . ASP A 1 103 ? -14.113 0.893 2.075 1.00 90.25 103 ASP A O 1
ATOM 818 N N . MET A 1 104 ? -12.635 2.207 1.011 1.00 89.94 104 MET A N 1
ATOM 819 C CA . MET A 1 104 ? -12.277 2.985 2.196 1.00 89.94 104 MET A CA 1
ATOM 820 C C . MET A 1 104 ? -13.466 3.776 2.755 1.00 89.94 104 MET A C 1
ATOM 822 O O . MET A 1 104 ? -13.638 3.826 3.975 1.00 89.94 104 MET A O 1
ATOM 826 N N . ARG A 1 105 ? -14.327 4.342 1.898 1.00 92.06 105 ARG A N 1
ATOM 827 C CA . ARG A 1 105 ? -15.571 5.007 2.323 1.00 92.06 105 ARG A CA 1
ATOM 828 C C . ARG A 1 105 ? -16.490 4.050 3.068 1.00 92.06 105 ARG A C 1
ATOM 830 O O . ARG A 1 105 ? -16.925 4.368 4.170 1.00 92.06 105 ARG A O 1
ATOM 837 N N . THR A 1 106 ? -16.697 2.848 2.533 1.00 88.00 106 THR A N 1
ATOM 838 C CA . THR A 1 106 ? -17.553 1.834 3.168 1.00 88.00 106 THR A CA 1
ATOM 839 C C . THR A 1 106 ? -17.038 1.435 4.556 1.00 88.00 106 THR A C 1
ATOM 841 O O . THR A 1 106 ? -17.814 1.275 5.503 1.00 88.00 106 THR A O 1
ATOM 844 N N . VAL A 1 107 ? -15.718 1.279 4.707 1.00 88.56 107 VAL A N 1
ATOM 845 C CA . VAL A 1 107 ? -15.091 0.979 6.006 1.00 88.56 107 VAL A CA 1
ATOM 846 C C . VAL A 1 107 ? -15.220 2.163 6.968 1.00 88.56 107 VAL A C 1
ATOM 848 O O . VAL A 1 107 ? -15.525 1.961 8.148 1.00 88.56 107 VAL A O 1
ATOM 851 N N . SER A 1 108 ? -15.035 3.389 6.473 1.00 92.19 108 SER A N 1
ATOM 852 C CA . SER A 1 108 ? -15.165 4.617 7.262 1.00 92.19 108 SER A CA 1
ATOM 853 C C . SER A 1 108 ? -16.581 4.786 7.815 1.00 92.19 108 SER A C 1
ATOM 855 O O . SER A 1 108 ? -16.744 4.974 9.020 1.00 92.19 108 SER A O 1
ATOM 857 N N . GLU A 1 109 ? -17.611 4.603 6.986 1.00 90.62 109 GLU A N 1
ATOM 858 C CA . GLU A 1 109 ? -19.017 4.711 7.397 1.00 90.62 109 GLU A CA 1
ATOM 859 C C . GLU A 1 109 ? -19.389 3.680 8.474 1.00 90.62 109 GLU A C 1
ATOM 861 O O . GLU A 1 109 ? -19.947 4.035 9.519 1.00 90.62 109 GLU A O 1
ATOM 866 N N . LYS A 1 110 ? -19.018 2.405 8.273 1.00 85.94 110 LYS A N 1
ATOM 867 C CA . LYS A 1 110 ? -19.273 1.333 9.254 1.00 85.94 110 LYS A CA 1
ATOM 868 C C . LYS A 1 110 ? -18.552 1.580 10.578 1.00 85.94 110 LYS A C 1
ATOM 870 O O . LYS A 1 110 ? -19.115 1.320 11.642 1.00 85.94 110 LYS A O 1
ATOM 875 N N . THR A 1 111 ? -17.317 2.075 10.523 1.00 91.69 111 THR A N 1
ATOM 876 C CA . THR A 1 111 ? -16.535 2.401 11.724 1.00 91.69 111 THR A CA 1
ATOM 877 C C . THR A 1 111 ? -17.150 3.585 12.460 1.00 91.69 111 THR A C 1
ATOM 879 O O . THR A 1 111 ? -17.378 3.499 13.665 1.00 91.69 111 THR A O 1
ATOM 882 N N . ASN A 1 112 ? -17.502 4.650 11.738 1.00 92.81 112 ASN A N 1
ATOM 883 C CA . ASN A 1 112 ? -18.087 5.858 12.310 1.00 92.81 112 ASN A CA 1
ATOM 884 C C . ASN A 1 112 ? -19.411 5.573 13.037 1.00 92.81 112 ASN A C 1
ATOM 886 O O . ASN A 1 112 ? -19.598 6.017 14.166 1.00 92.81 112 ASN A O 1
ATOM 890 N N . SER A 1 113 ? -20.299 4.767 12.445 1.00 91.19 113 SER A N 1
ATOM 891 C CA . SER A 1 113 ? -21.569 4.388 13.080 1.00 91.19 113 SER A CA 1
ATOM 892 C C . SER A 1 113 ? -21.366 3.620 14.394 1.00 91.19 113 SER A C 1
ATOM 894 O O . SER A 1 113 ? -22.000 3.933 15.404 1.00 91.19 113 SER A O 1
ATOM 896 N N . ARG A 1 114 ? -20.434 2.657 14.420 1.00 93.50 114 ARG A N 1
ATOM 897 C CA . ARG A 1 114 ? -20.106 1.901 15.640 1.00 93.50 114 ARG A CA 1
ATOM 898 C C . ARG A 1 114 ? -19.515 2.802 16.721 1.00 93.50 114 ARG A C 1
ATOM 900 O O . ARG A 1 114 ? -19.920 2.709 17.876 1.00 93.50 114 ARG A O 1
ATOM 907 N N . VAL A 1 115 ? -18.586 3.681 16.347 1.00 95.69 115 VAL A N 1
ATOM 908 C CA . VAL A 1 115 ? -17.958 4.638 17.270 1.00 95.69 115 VAL A CA 1
ATOM 909 C C . VAL A 1 115 ? -18.995 5.594 17.854 1.00 95.69 115 VAL A C 1
ATOM 911 O O . VAL A 1 115 ? -19.006 5.798 19.067 1.00 95.69 115 VAL A O 1
ATOM 914 N N . ALA A 1 116 ? -19.901 6.123 17.029 1.00 94.81 116 ALA A N 1
ATOM 915 C CA . ALA A 1 116 ? -20.983 6.987 17.487 1.00 94.81 116 ALA A CA 1
ATOM 916 C C . ALA A 1 116 ? -21.878 6.271 18.511 1.00 94.81 116 ALA A C 1
ATOM 918 O O . ALA A 1 116 ? -22.110 6.803 19.594 1.00 94.81 116 ALA A O 1
ATOM 919 N N . TRP A 1 117 ? -22.297 5.032 18.223 1.00 94.25 117 TRP A N 1
ATOM 920 C CA . TRP A 1 117 ? -23.109 4.234 19.146 1.00 94.25 117 TRP A CA 1
ATOM 921 C C . TRP A 1 117 ? -22.411 3.991 20.493 1.00 94.25 117 TRP A C 1
ATOM 923 O O . TRP A 1 117 ? -22.999 4.227 21.551 1.00 94.25 117 TRP A O 1
ATOM 933 N N . PHE A 1 118 ? -21.137 3.577 20.475 1.00 96.25 118 PHE A N 1
ATOM 934 C CA . PHE A 1 118 ? -20.364 3.374 21.704 1.00 96.25 118 PHE A CA 1
ATOM 935 C C . PHE A 1 118 ? -20.163 4.674 22.492 1.00 96.25 118 PHE A C 1
ATOM 937 O O . PHE A 1 118 ? -20.262 4.664 23.719 1.00 96.25 118 PHE A O 1
ATOM 944 N N . SER A 1 119 ? -19.933 5.797 21.807 1.00 96.38 119 SER A N 1
ATOM 945 C CA . SER A 1 119 ? -19.798 7.113 22.436 1.00 96.38 119 SER A CA 1
ATOM 946 C C . SER A 1 119 ? -21.091 7.543 23.135 1.00 96.38 119 SER A C 1
ATOM 948 O O . SER A 1 119 ? -21.060 7.935 24.304 1.00 96.38 119 SER A O 1
ATOM 950 N N . THR A 1 120 ? -22.242 7.388 22.474 1.00 96.56 120 THR A N 1
ATOM 951 C CA . THR A 1 120 ? -23.553 7.685 23.069 1.00 96.56 120 THR A CA 1
ATOM 952 C C . THR A 1 120 ? -23.831 6.805 24.287 1.00 96.56 120 THR A C 1
ATOM 954 O O . THR A 1 120 ? -24.246 7.317 25.328 1.00 96.56 120 THR A O 1
ATOM 957 N N . MET A 1 121 ? -23.547 5.501 24.199 1.00 97.19 121 MET A N 1
ATOM 958 C CA . MET A 1 121 ? -23.704 4.578 25.326 1.00 97.19 121 MET A CA 1
ATOM 959 C C . MET A 1 121 ? -22.831 4.991 26.519 1.00 97.19 121 MET A C 1
ATOM 961 O O . MET A 1 121 ? -23.317 5.061 27.648 1.00 97.19 121 MET A O 1
ATOM 965 N N . SER A 1 122 ? -21.560 5.321 26.271 1.00 97.31 122 SER A N 1
ATOM 966 C CA . SER A 1 122 ? -20.628 5.774 27.309 1.00 97.31 122 SER A CA 1
ATOM 967 C C . SER A 1 122 ? -21.109 7.053 27.993 1.00 97.31 122 SER A C 1
ATOM 969 O O . SER A 1 122 ? -21.068 7.142 29.219 1.00 97.31 122 SER A O 1
ATOM 971 N N . MET A 1 123 ? -21.588 8.036 27.225 1.00 97.50 123 MET A N 1
ATOM 972 C CA . MET A 1 123 ? -22.124 9.281 27.778 1.00 97.50 123 MET A CA 1
ATOM 973 C C . MET A 1 123 ? -23.338 9.014 28.683 1.00 97.50 123 MET A C 1
ATOM 975 O O . MET A 1 123 ? -23.430 9.569 29.778 1.00 97.50 123 MET A O 1
ATOM 979 N N . GLY A 1 124 ? -24.237 8.116 28.265 1.00 97.94 124 GLY A N 1
AT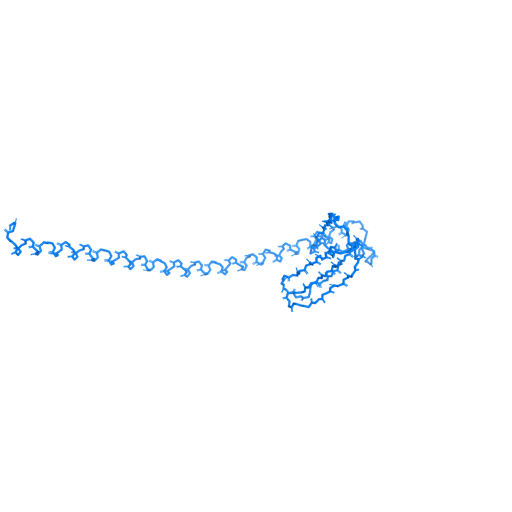OM 980 C CA . GLY A 1 124 ? -25.397 7.713 29.063 1.00 97.94 124 GLY A CA 1
ATOM 981 C C . GLY A 1 124 ? -25.010 7.067 30.397 1.00 97.94 124 GLY A C 1
ATOM 982 O O . GLY A 1 124 ? -25.575 7.415 31.435 1.00 97.94 124 GLY A O 1
ATOM 983 N N . ILE A 1 125 ? -24.004 6.184 30.392 1.00 98.06 125 ILE A N 1
ATOM 984 C CA . ILE A 1 125 ? -23.474 5.559 31.614 1.00 98.06 125 ILE A CA 1
ATOM 985 C C . ILE A 1 125 ? -22.914 6.624 32.565 1.00 98.06 125 ILE A C 1
ATOM 987 O O . ILE A 1 125 ? -23.236 6.600 33.752 1.00 98.06 125 ILE A O 1
ATOM 991 N N . CYS A 1 126 ? -22.138 7.589 32.061 1.00 97.75 126 CYS A N 1
ATOM 992 C CA . CYS A 1 126 ? -21.600 8.677 32.882 1.00 97.75 126 CYS A CA 1
ATOM 993 C C . CYS A 1 126 ? -22.713 9.478 33.575 1.00 97.75 126 CYS A C 1
ATOM 995 O O . CYS A 1 126 ? -22.649 9.690 34.784 1.00 97.75 126 CYS A O 1
ATOM 997 N N . ILE A 1 127 ? -23.763 9.861 32.839 1.00 97.88 127 ILE A N 1
ATOM 998 C CA . ILE A 1 127 ? -24.904 10.607 33.394 1.00 97.88 127 ILE A CA 1
ATOM 999 C C . ILE A 1 127 ? -25.620 9.790 34.477 1.00 97.88 127 ILE A C 1
ATOM 1001 O O . ILE A 1 127 ? -25.929 10.320 35.547 1.00 97.88 127 ILE A O 1
ATOM 1005 N N . ALA A 1 128 ? -25.855 8.498 34.231 1.00 97.56 128 ALA A N 1
ATOM 1006 C CA . ALA A 1 128 ? -26.500 7.613 35.197 1.00 97.56 128 ALA A CA 1
ATOM 1007 C C . ALA A 1 128 ? -25.681 7.489 36.492 1.00 97.56 128 ALA A C 1
ATOM 1009 O O . ALA A 1 128 ? -26.230 7.644 37.585 1.00 97.56 128 ALA A O 1
ATOM 1010 N N . VAL A 1 129 ? -24.365 7.279 36.379 1.00 97.62 129 VAL A N 1
ATOM 1011 C CA . VAL A 1 129 ? -23.452 7.201 37.531 1.00 97.62 129 VAL A CA 1
ATOM 1012 C C . VAL A 1 129 ? -23.451 8.512 38.316 1.00 97.62 129 VAL A C 1
ATOM 1014 O O . VAL A 1 129 ? -23.603 8.482 39.537 1.00 97.62 129 VAL A O 1
ATOM 1017 N N . SER A 1 130 ? -23.360 9.664 37.642 1.00 97.25 130 SER A N 1
ATOM 1018 C CA . SER A 1 130 ? -23.428 10.972 38.303 1.00 97.25 130 SER A CA 1
ATOM 1019 C C . SER A 1 130 ? -24.756 11.183 39.040 1.00 97.25 130 SER A C 1
ATOM 1021 O O . SER A 1 130 ? -24.761 11.661 40.174 1.00 97.25 130 SER A O 1
ATOM 1023 N N . GLY A 1 131 ? -25.885 10.779 38.449 1.00 97.06 131 GLY A N 1
ATOM 1024 C CA . GLY A 1 131 ? -27.197 10.848 39.099 1.00 97.06 131 GLY A CA 1
ATOM 1025 C C . GLY A 1 131 ? -27.280 9.978 40.356 1.00 97.06 131 GLY A C 1
ATOM 1026 O O . GLY A 1 131 ? -27.696 10.454 41.416 1.00 97.06 131 GLY A O 1
ATOM 1027 N N . ILE A 1 132 ? -26.819 8.726 40.267 1.00 96.81 132 ILE A N 1
ATOM 1028 C CA . ILE A 1 132 ? -26.758 7.801 41.409 1.00 96.81 132 ILE A CA 1
ATOM 1029 C C . ILE A 1 132 ? -25.878 8.378 42.521 1.00 96.81 132 ILE A C 1
ATOM 1031 O O . ILE A 1 132 ? -26.272 8.352 43.687 1.00 96.81 132 ILE A O 1
ATOM 1035 N N . GLN A 1 133 ? -24.722 8.949 42.173 1.00 95.88 133 GLN A N 1
ATOM 1036 C CA . GLN A 1 133 ? -23.796 9.548 43.132 1.00 95.88 133 GLN A CA 1
ATOM 1037 C C . GLN A 1 133 ? -24.450 10.692 43.924 1.00 95.88 133 GLN A C 1
ATOM 1039 O O . GLN A 1 133 ? -24.307 10.756 45.147 1.00 95.88 133 GLN A O 1
ATOM 1044 N N . VAL A 1 134 ? -25.228 11.555 43.261 1.00 95.38 134 VAL A N 1
ATOM 1045 C CA . VAL A 1 134 ? -25.966 12.649 43.917 1.00 95.38 134 VAL A CA 1
ATOM 1046 C C . VAL A 1 134 ? -27.066 12.116 44.839 1.00 95.38 134 VAL A C 1
ATOM 1048 O O . VAL A 1 134 ? -27.208 12.595 45.967 1.00 95.38 134 VAL A O 1
ATOM 1051 N N . VAL A 1 135 ? -27.835 11.116 44.395 1.00 94.38 135 VAL A N 1
ATOM 1052 C CA . VAL A 1 135 ? -28.897 10.504 45.215 1.00 94.38 135 VAL A CA 1
ATOM 1053 C C . VAL A 1 135 ? -28.308 9.826 46.451 1.00 94.38 135 VAL A C 1
ATOM 1055 O O . VAL A 1 135 ? -28.812 10.031 47.556 1.00 94.38 135 VAL A O 1
ATOM 1058 N N . TYR A 1 136 ? -27.220 9.073 46.285 1.00 93.88 136 TYR A N 1
ATOM 1059 C CA . TYR A 1 136 ? -26.525 8.405 47.381 1.00 93.88 136 TYR A CA 1
ATOM 1060 C C . TYR A 1 136 ? -26.020 9.409 48.423 1.00 93.88 136 TYR A C 1
ATOM 1062 O O . TYR A 1 136 ? -26.282 9.241 49.615 1.00 93.88 136 TYR A O 1
ATOM 1070 N N . LEU A 1 137 ? -25.373 10.498 47.986 1.00 90.56 137 LEU A N 1
ATOM 1071 C CA . LEU A 1 137 ? -24.930 11.576 48.875 1.00 90.56 137 LEU A CA 1
ATOM 1072 C C . LEU A 1 137 ? -26.103 12.220 49.627 1.00 90.56 137 LEU A C 1
ATOM 1074 O O . LEU A 1 137 ? -26.023 12.386 50.844 1.00 90.56 137 LEU A O 1
ATOM 1078 N N . LYS A 1 138 ? -27.219 12.524 48.947 1.00 87.69 138 LYS A N 1
ATOM 1079 C CA . LYS A 1 138 ? -28.418 13.075 49.607 1.00 87.69 138 LYS A CA 1
ATOM 1080 C C . LYS A 1 138 ? -28.977 12.133 50.674 1.00 87.69 138 LYS A C 1
ATOM 1082 O O . LYS A 1 138 ? -29.247 12.575 51.789 1.00 87.69 138 LYS A O 1
ATOM 1087 N N . GLN A 1 139 ? -29.126 10.846 50.360 1.00 87.88 139 GLN A N 1
ATOM 1088 C CA . GLN A 1 139 ? -29.611 9.853 51.324 1.00 87.88 139 GLN A CA 1
ATOM 1089 C C . GLN A 1 139 ? -28.652 9.687 52.506 1.00 87.88 139 GLN A C 1
ATOM 1091 O O . GLN A 1 139 ? -29.095 9.535 53.645 1.00 87.88 139 GLN A O 1
ATOM 1096 N N . TYR A 1 140 ? -27.345 9.739 52.252 1.00 89.44 140 TYR A N 1
ATOM 1097 C CA . TYR A 1 140 ? -26.326 9.668 53.290 1.00 89.44 140 TYR A CA 1
ATOM 1098 C C . TYR A 1 140 ? -26.429 10.847 54.274 1.00 89.44 140 TYR A C 1
ATOM 1100 O O . TYR A 1 140 ? -26.474 10.621 55.485 1.00 89.44 140 TYR A O 1
ATOM 1108 N N . PHE A 1 141 ? -26.553 12.086 53.777 1.00 86.75 141 PHE A N 1
ATOM 1109 C CA . PHE A 1 141 ? -26.723 13.276 54.625 1.00 86.75 141 PHE A CA 1
ATOM 1110 C C . PHE A 1 141 ? -28.029 13.251 55.431 1.00 86.75 141 PHE A C 1
ATOM 1112 O O . PHE A 1 141 ? -28.005 13.546 56.627 1.00 86.75 141 PHE A O 1
ATOM 1119 N N . GLN A 1 142 ? -29.140 12.818 54.821 1.00 82.38 142 GLN A N 1
ATOM 1120 C CA . GLN A 1 142 ? -30.426 12.683 55.516 1.00 82.38 142 GLN A CA 1
ATOM 1121 C C . GLN A 1 142 ? -30.379 11.636 56.637 1.00 82.38 142 GLN A C 1
ATOM 1123 O O . GLN A 1 142 ? -30.855 11.885 57.743 1.00 82.38 142 GLN A O 1
ATOM 1128 N N . LYS A 1 143 ? -29.760 10.472 56.395 1.00 81.75 143 LYS A N 1
ATOM 1129 C CA . LYS A 1 143 ? -29.630 9.416 57.416 1.00 81.75 143 LYS A CA 1
ATOM 1130 C C . LYS A 1 143 ? -28.726 9.820 58.580 1.00 81.75 143 LYS A C 1
ATOM 1132 O O . LYS A 1 143 ? -28.943 9.365 59.700 1.00 81.75 143 LYS A O 1
ATOM 1137 N N . LYS A 1 144 ? -27.717 10.658 58.330 1.00 80.25 144 LYS A N 1
ATOM 1138 C CA . LYS A 1 144 ? -26.794 11.157 59.360 1.00 80.25 144 LYS A CA 1
ATOM 1139 C C . LYS A 1 144 ? -27.315 12.393 60.112 1.00 80.25 144 LYS A C 1
ATOM 1141 O O . LYS A 1 144 ? -26.629 12.820 61.034 1.00 80.25 144 LYS A O 1
ATOM 1146 N N . LYS A 1 145 ? -28.498 12.934 59.768 1.00 62.69 145 LYS A N 1
ATOM 1147 C CA . LYS A 1 145 ? -29.077 14.164 60.356 1.00 62.69 145 LYS A CA 1
ATOM 1148 C C . LYS A 1 145 ? -28.083 15.339 60.398 1.00 62.69 145 LYS A C 1
ATOM 1150 O O . LYS A 1 145 ? -27.992 16.050 61.392 1.00 62.69 145 LYS A O 1
ATOM 1155 N N . LEU A 1 146 ? -27.279 15.487 59.343 1.00 61.25 146 LEU A N 1
ATOM 1156 C CA . LEU A 1 146 ? -26.302 16.579 59.205 1.00 61.25 146 LEU A CA 1
ATOM 1157 C C . LEU A 1 146 ? -26.891 17.814 58.492 1.00 61.25 146 LEU A C 1
ATOM 1159 O O . LEU A 1 146 ? -26.210 18.829 58.375 1.00 61.25 146 LEU A O 1
ATOM 1163 N N . ILE A 1 147 ? -28.146 17.708 58.038 1.00 54.09 147 ILE A N 1
ATOM 1164 C CA . ILE A 1 147 ? -29.055 18.779 57.607 1.00 54.09 147 ILE A CA 1
ATOM 1165 C C . ILE A 1 147 ? -30.412 18.476 58.244 1.00 54.09 147 ILE A C 1
ATOM 1167 O O . ILE A 1 147 ? -30.768 17.271 58.266 1.00 54.09 147 ILE A O 1
#

Sequence (147 aa):
MFQVTSPYGKNLHHMENVTVGEFAFTTQESGNYMACFTADTKSHGNKNVSISVDWKTGIAAKDWKNIAKKEKIEGVELEIRKLEASVEAIHENLVYIRNKEADMRTVSEKTNSRVAWFSTMSMGICIAVSGIQVVYLKQYFQKKKLI